Protein AF-A0A834IMI6-F1 (afdb_monomer_lite)

pLDDT: mean 70.1, std 17.77, range [34.06, 92.19]

Secondary structure (DSSP, 8-state):
-------------GGG-HHHHHHHHHHHHH-TT--HHHHHHHHT--GGGTS-TT--HHHHHHHHHHHHHHHHHHHH-HHHHHHHHHHHTTS-GGG-S-------

Radius of gyration: 21.34 Å; chains: 1; bounding box: 48×41×60 Å

Sequence (104 aa):
MNTEDDERSGRPKEFRTDENIKKIHKMILNDRKLQLNEIADTLKISTDRWVSRELTFDQKQRRDDDSEQCLKMIKRNKPKFLRGYVTMHTMNPLQSVEKQSGRK

Foldseek 3Di:
DDPDPDDDPDDDPPCPDPVLVVVVVVVCVVPVPDDPVNSCVVSVHDPVVVPPPDDDPVRVVVVVVVVVVLVVVCVVPVVVSVVVVVVVVVDDPVPPPPPPDDDD

InterPro domains:
  IPR052709 Transposase-Methyltransferase Hybrid [PTHR46060] (2-48)

Organism: Rhynchophorus ferrugineus (NCBI:txid354439)

Structure (mmCIF, N/CA/C/O backbone):
data_AF-A0A834IMI6-F1
#
_entry.id   AF-A0A834IMI6-F1
#
loop_
_atom_site.group_PDB
_atom_site.id
_atom_site.type_symbol
_atom_site.label_atom_id
_atom_site.label_alt_id
_atom_site.label_comp_id
_atom_site.label_asym_id
_atom_site.label_entity_id
_atom_site.label_seq_id
_atom_site.pdbx_PDB_ins_code
_atom_site.Cartn_x
_atom_site.Cartn_y
_atom_site.Cartn_z
_atom_site.occupancy
_atom_site.B_iso_or_equiv
_atom_site.auth_seq_id
_atom_site.auth_comp_id
_atom_site.auth_asym_id
_atom_site.auth_atom_id
_atom_site.pdbx_PDB_model_num
ATOM 1 N N . MET A 1 1 ? 8.286 2.948 -47.477 1.00 47.53 1 MET A N 1
ATOM 2 C CA . MET A 1 1 ? 9.072 3.321 -46.286 1.00 47.53 1 MET A CA 1
ATOM 3 C C . MET A 1 1 ? 8.549 2.468 -45.149 1.00 47.53 1 MET A 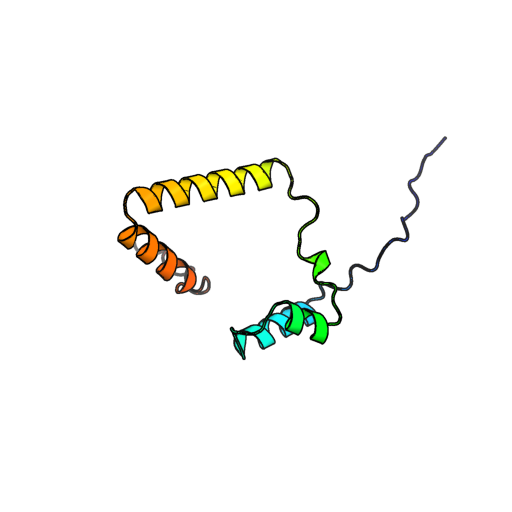C 1
ATOM 5 O O . MET A 1 1 ? 7.437 2.718 -44.705 1.00 47.53 1 MET A O 1
ATOM 9 N N . ASN A 1 2 ? 9.266 1.405 -44.789 1.00 53.94 2 ASN A N 1
ATOM 10 C CA . ASN A 1 2 ? 8.863 0.504 -43.710 1.00 53.94 2 ASN A CA 1
ATOM 11 C C . ASN A 1 2 ? 9.392 1.084 -42.398 1.00 53.94 2 ASN A C 1
ATOM 13 O O . ASN A 1 2 ? 10.597 1.269 -42.254 1.00 53.94 2 ASN A O 1
ATOM 17 N N . THR A 1 3 ? 8.493 1.429 -41.483 1.00 62.53 3 THR A N 1
ATOM 18 C CA . THR A 1 3 ? 8.821 1.788 -40.100 1.00 62.53 3 THR A CA 1
ATOM 19 C C . THR A 1 3 ? 8.709 0.522 -39.266 1.00 62.53 3 THR A C 1
ATOM 21 O O . THR A 1 3 ? 7.663 0.254 -38.675 1.00 62.53 3 THR A O 1
ATOM 24 N N . GLU A 1 4 ? 9.747 -0.305 -39.314 1.00 62.50 4 GLU A N 1
ATOM 25 C CA . GLU A 1 4 ? 9.893 -1.418 -38.382 1.00 62.50 4 GLU A CA 1
ATOM 26 C C . GLU A 1 4 ? 10.392 -0.838 -37.053 1.00 62.50 4 GLU A C 1
ATOM 28 O O . GLU A 1 4 ? 11.343 -0.060 -37.018 1.00 62.50 4 GLU A O 1
ATOM 33 N N . ASP A 1 5 ? 9.643 -1.115 -35.989 1.00 61.62 5 ASP A N 1
ATOM 34 C CA . ASP A 1 5 ? 9.900 -0.629 -34.634 1.00 61.62 5 ASP A CA 1
ATOM 35 C C . ASP A 1 5 ? 11.041 -1.472 -34.039 1.00 61.62 5 ASP A C 1
ATOM 37 O O . ASP A 1 5 ? 10.867 -2.669 -33.800 1.00 61.62 5 ASP A O 1
ATOM 41 N N . ASP A 1 6 ? 12.223 -0.875 -33.867 1.00 63.31 6 ASP A N 1
ATOM 42 C CA . ASP A 1 6 ? 13.393 -1.553 -33.298 1.00 63.31 6 ASP A CA 1
ATOM 43 C C . ASP A 1 6 ? 13.135 -1.991 -31.843 1.00 63.31 6 ASP A C 1
ATOM 45 O O . ASP A 1 6 ? 12.470 -1.301 -31.061 1.00 63.31 6 ASP A O 1
ATOM 49 N N . GLU A 1 7 ? 13.710 -3.129 -31.430 1.00 62.75 7 GLU A N 1
ATOM 50 C CA . GLU A 1 7 ? 13.593 -3.613 -30.052 1.00 62.75 7 GLU A CA 1
ATOM 51 C C . GLU A 1 7 ? 14.161 -2.589 -29.057 1.00 62.75 7 GLU A C 1
ATOM 53 O O . GLU A 1 7 ? 15.364 -2.344 -28.946 1.00 62.75 7 GLU A O 1
ATOM 58 N N . ARG A 1 8 ? 13.258 -1.985 -28.282 1.00 63.38 8 ARG A N 1
ATOM 59 C CA . ARG A 1 8 ? 13.581 -0.967 -27.285 1.00 63.38 8 ARG A CA 1
ATOM 60 C C . ARG A 1 8 ? 14.421 -1.569 -26.156 1.00 63.38 8 ARG A C 1
ATOM 62 O O . ARG A 1 8 ? 13.884 -2.174 -25.227 1.00 63.38 8 ARG A O 1
ATOM 69 N N . SER A 1 9 ? 15.735 -1.342 -26.173 1.00 65.19 9 SER A N 1
ATOM 70 C CA . SER A 1 9 ? 16.633 -1.717 -25.074 1.00 65.19 9 SER A CA 1
ATOM 71 C C . SER A 1 9 ? 16.349 -0.853 -23.839 1.00 65.19 9 SER A C 1
ATOM 73 O O . SER A 1 9 ? 16.909 0.229 -23.654 1.00 65.19 9 SER A O 1
ATOM 75 N N . GLY A 1 10 ? 15.425 -1.304 -22.992 1.00 58.31 10 GLY A N 1
ATOM 76 C CA . GLY A 1 10 ? 14.971 -0.530 -21.845 1.00 58.31 10 GLY A CA 1
ATOM 77 C C . GLY A 1 10 ? 14.421 -1.391 -20.715 1.00 58.31 10 GLY A C 1
ATOM 78 O O . GLY A 1 10 ? 13.220 -1.629 -20.655 1.00 58.31 10 GLY A O 1
ATOM 79 N N . ARG A 1 11 ? 15.309 -1.713 -19.759 1.00 48.22 11 ARG A N 1
ATOM 80 C CA . ARG A 1 11 ? 15.067 -2.223 -18.390 1.00 48.22 11 ARG A CA 1
ATOM 81 C C . ARG A 1 11 ? 14.888 -3.750 -18.246 1.00 48.22 11 ARG A C 1
ATOM 83 O O . ARG A 1 11 ? 13.865 -4.283 -18.669 1.00 48.22 11 ARG A O 1
ATOM 90 N N . PRO A 1 12 ? 15.796 -4.450 -17.531 1.00 49.03 12 PRO A N 1
ATOM 91 C CA . PRO A 1 12 ? 15.606 -5.863 -17.225 1.00 49.03 12 PRO A CA 1
ATOM 92 C C . PRO A 1 12 ? 14.361 -6.060 -16.350 1.00 49.03 12 PRO A C 1
ATOM 94 O O . PRO A 1 12 ? 14.184 -5.430 -15.299 1.00 49.03 12 PRO A O 1
ATOM 97 N N . LYS A 1 13 ? 13.477 -6.956 -16.795 1.00 55.50 13 LYS A N 1
ATOM 98 C CA . LYS A 1 13 ? 12.225 -7.344 -16.125 1.00 55.50 13 LYS A CA 1
ATOM 99 C C . LYS A 1 13 ? 12.467 -8.444 -15.081 1.00 55.50 13 LYS A C 1
ATOM 101 O O . LYS A 1 13 ? 11.618 -9.289 -14.846 1.00 55.50 13 LYS A O 1
ATOM 106 N N . GLU A 1 14 ? 13.629 -8.428 -14.441 1.00 59.72 14 GLU A N 1
ATOM 107 C CA . GLU A 1 14 ? 14.133 -9.542 -13.624 1.00 59.72 14 GLU A CA 1
ATOM 108 C C . GLU A 1 14 ? 13.676 -9.490 -12.163 1.00 59.72 14 GLU A C 1
ATOM 110 O O . GLU A 1 14 ? 13.956 -10.388 -11.380 1.00 59.72 14 GLU A O 1
ATOM 115 N N . PHE A 1 15 ? 12.947 -8.450 -11.750 1.00 61.16 15 PHE A N 1
ATOM 116 C CA . PHE A 1 15 ? 12.540 -8.357 -10.348 1.00 61.16 15 PHE A CA 1
ATOM 117 C C . PHE A 1 15 ? 11.459 -9.394 -9.972 1.00 61.16 15 PHE A C 1
ATOM 119 O O . PHE A 1 15 ? 11.486 -9.952 -8.875 1.00 61.16 15 PHE A O 1
ATOM 126 N N . ARG A 1 16 ? 10.525 -9.697 -10.883 1.00 66.88 16 ARG A N 1
ATOM 127 C CA . ARG A 1 16 ? 9.427 -10.652 -10.646 1.00 66.88 16 ARG A CA 1
ATOM 128 C C . ARG A 1 16 ? 9.820 -12.090 -11.004 1.00 66.88 16 ARG A C 1
ATOM 130 O O . ARG A 1 16 ? 9.070 -12.767 -11.697 1.00 66.88 16 ARG A O 1
ATOM 137 N N . THR A 1 17 ? 10.992 -12.541 -10.574 1.00 80.88 17 THR A N 1
ATOM 138 C CA . THR A 1 17 ? 11.343 -13.962 -10.666 1.00 80.88 17 THR A CA 1
ATOM 139 C C . THR A 1 17 ? 10.561 -14.761 -9.628 1.00 80.88 17 THR A C 1
ATOM 141 O O . THR A 1 17 ? 10.293 -14.284 -8.519 1.00 80.88 17 THR A O 1
ATOM 144 N N . ASP A 1 18 ? 10.227 -16.005 -9.964 1.00 80.31 18 ASP A N 1
ATOM 145 C CA . ASP A 1 18 ? 9.547 -16.924 -9.045 1.00 80.31 18 ASP A CA 1
ATOM 146 C C . ASP A 1 18 ? 10.348 -17.153 -7.752 1.00 80.31 18 ASP A C 1
ATOM 148 O O . ASP A 1 18 ? 9.783 -17.394 -6.685 1.00 80.31 18 ASP A O 1
ATOM 152 N N . GLU A 1 19 ? 11.672 -17.025 -7.823 1.00 84.88 19 GLU A N 1
ATOM 153 C CA . GLU A 1 19 ? 12.597 -17.088 -6.690 1.00 84.88 19 GLU A CA 1
ATOM 154 C C . GLU A 1 19 ? 12.377 -15.941 -5.698 1.00 84.88 19 GLU A C 1
ATOM 156 O O . GLU A 1 19 ? 12.221 -16.179 -4.496 1.00 84.88 19 GLU A O 1
ATOM 161 N N . ASN A 1 20 ? 12.293 -14.702 -6.197 1.00 84.19 20 ASN A N 1
ATOM 162 C CA . ASN A 1 20 ? 12.027 -13.527 -5.369 1.00 84.19 20 ASN A CA 1
ATOM 163 C C . ASN A 1 20 ? 10.639 -13.616 -4.727 1.00 84.19 20 ASN A C 1
ATOM 165 O O . ASN A 1 20 ? 10.491 -13.324 -3.541 1.00 84.19 20 ASN A O 1
ATOM 169 N N . ILE A 1 21 ? 9.635 -14.099 -5.468 1.00 85.06 21 ILE A N 1
ATOM 170 C CA . ILE A 1 21 ? 8.269 -14.290 -4.958 1.00 85.06 21 ILE A CA 1
ATOM 171 C C . ILE A 1 21 ? 8.249 -15.325 -3.824 1.00 85.06 21 ILE A C 1
ATOM 173 O O . ILE A 1 21 ? 7.717 -15.051 -2.745 1.00 85.06 21 ILE A O 1
ATOM 177 N N . LYS A 1 22 ? 8.879 -16.491 -4.022 1.00 88.94 22 LYS A N 1
ATOM 178 C CA . LYS A 1 22 ? 8.995 -17.532 -2.985 1.00 88.94 22 LYS A CA 1
ATOM 179 C C . LYS A 1 22 ? 9.718 -17.017 -1.739 1.00 88.94 22 LYS A C 1
ATOM 181 O O . LYS A 1 22 ? 9.312 -17.334 -0.619 1.00 88.94 22 LYS A O 1
ATOM 186 N N . LYS A 1 23 ? 10.763 -16.204 -1.917 1.00 89.00 23 LYS A N 1
ATOM 187 C CA . LYS A 1 23 ? 11.535 -15.616 -0.815 1.00 89.00 23 LYS A CA 1
ATOM 188 C C . LYS A 1 23 ? 10.704 -14.618 -0.004 1.00 89.00 23 LYS A C 1
ATOM 190 O O . LYS A 1 23 ? 10.676 -14.743 1.218 1.00 89.00 23 LYS A O 1
ATOM 195 N N . ILE A 1 24 ? 9.960 -13.719 -0.658 1.00 86.94 24 ILE A N 1
ATOM 196 C CA . ILE A 1 24 ? 9.014 -12.803 0.011 1.00 86.94 24 ILE A CA 1
ATOM 197 C C . ILE A 1 24 ? 7.970 -13.597 0.797 1.00 86.94 24 ILE A C 1
ATOM 199 O O . ILE A 1 24 ? 7.732 -13.319 1.970 1.00 86.94 24 ILE A O 1
ATOM 203 N N . HIS A 1 25 ? 7.379 -14.620 0.175 1.00 87.62 25 HIS A N 1
ATOM 204 C CA . HIS A 1 25 ? 6.360 -15.444 0.817 1.00 87.62 25 HIS A CA 1
ATOM 205 C C . HIS A 1 25 ? 6.892 -16.124 2.089 1.00 87.62 25 HIS A C 1
ATOM 207 O O . HIS A 1 25 ? 6.245 -16.083 3.133 1.00 87.62 25 HIS A O 1
ATOM 213 N N . LYS A 1 26 ? 8.113 -16.673 2.039 1.00 89.25 26 LYS A N 1
ATOM 214 C CA . LYS A 1 26 ? 8.782 -17.264 3.207 1.00 89.25 26 LYS A CA 1
ATOM 215 C C . LYS A 1 26 ? 9.054 -16.235 4.310 1.00 89.25 26 LYS A C 1
ATOM 217 O O . LYS A 1 26 ? 8.869 -16.548 5.481 1.00 89.25 26 LYS A O 1
ATOM 222 N N . MET A 1 27 ? 9.474 -15.021 3.951 1.00 87.69 27 MET A N 1
ATOM 223 C CA . MET A 1 27 ? 9.720 -13.944 4.917 1.00 87.69 27 MET A CA 1
ATOM 224 C C . MET A 1 27 ? 8.436 -13.544 5.656 1.00 87.69 27 MET A C 1
ATOM 226 O O . MET A 1 27 ? 8.433 -13.517 6.882 1.00 87.69 27 MET A O 1
ATOM 230 N N . ILE A 1 28 ? 7.335 -13.339 4.927 1.00 87.31 28 ILE A N 1
ATOM 231 C CA . ILE A 1 28 ? 6.031 -12.961 5.502 1.00 87.31 28 ILE A CA 1
ATOM 232 C C . ILE A 1 28 ? 5.457 -14.069 6.397 1.00 87.31 28 ILE A C 1
ATOM 234 O O . ILE A 1 28 ? 4.833 -13.775 7.415 1.00 87.31 28 ILE A O 1
ATOM 238 N N . LEU A 1 29 ? 5.650 -15.341 6.025 1.00 89.62 29 LEU A N 1
ATOM 239 C CA . LEU A 1 29 ? 5.204 -16.474 6.841 1.00 89.62 29 LEU A CA 1
ATOM 240 C C . LEU A 1 29 ? 5.967 -16.581 8.167 1.00 89.62 29 LEU A C 1
ATOM 242 O O . LEU A 1 29 ? 5.372 -16.964 9.171 1.00 89.62 29 LEU A O 1
ATOM 246 N N . ASN A 1 30 ? 7.259 -16.249 8.170 1.00 87.88 30 ASN A N 1
ATOM 247 C CA . ASN A 1 30 ? 8.082 -16.289 9.376 1.00 87.88 30 ASN A CA 1
ATOM 248 C C . ASN A 1 30 ? 7.773 -15.123 10.322 1.00 87.88 30 ASN A C 1
ATOM 250 O O . ASN A 1 30 ? 7.665 -15.331 11.527 1.00 87.88 30 ASN A O 1
ATOM 254 N N . ASP A 1 31 ? 7.624 -13.911 9.783 1.00 85.56 31 ASP A N 1
ATOM 255 C CA . ASP A 1 31 ? 7.227 -12.741 10.560 1.00 85.56 31 ASP A CA 1
ATOM 256 C C . ASP A 1 31 ? 6.250 -11.866 9.771 1.00 85.56 31 ASP A C 1
ATOM 258 O O . ASP A 1 31 ? 6.595 -11.183 8.806 1.00 85.56 31 ASP A O 1
ATOM 262 N N . ARG A 1 32 ? 4.997 -11.851 10.226 1.00 82.38 32 ARG A N 1
ATOM 263 C CA . ARG A 1 32 ? 3.936 -11.051 9.609 1.00 82.38 32 ARG A CA 1
ATOM 264 C C . ARG A 1 32 ? 4.075 -9.550 9.901 1.00 82.38 32 ARG A C 1
ATOM 266 O O . ARG A 1 32 ? 3.383 -8.756 9.269 1.00 82.38 32 ARG A O 1
ATOM 273 N N . LYS A 1 33 ? 4.910 -9.152 10.869 1.00 85.75 33 LYS A N 1
ATOM 274 C CA . LYS A 1 33 ? 5.158 -7.742 11.211 1.00 85.75 33 LYS A CA 1
ATOM 275 C C . LYS A 1 33 ? 6.259 -7.098 10.364 1.00 85.75 33 LYS A C 1
ATOM 277 O O . LYS A 1 33 ? 6.450 -5.891 10.497 1.00 85.75 33 LYS A O 1
ATOM 282 N N . LEU A 1 34 ? 6.923 -7.866 9.494 1.00 84.00 34 LEU A N 1
ATOM 283 C CA . LEU A 1 34 ? 7.918 -7.357 8.549 1.00 84.00 34 LEU A CA 1
ATOM 284 C C . LEU A 1 34 ? 7.360 -6.193 7.728 1.00 84.00 34 LEU A C 1
ATOM 286 O O . LEU A 1 34 ? 6.313 -6.297 7.078 1.00 84.00 34 LEU A O 1
ATOM 290 N N . GLN A 1 35 ? 8.084 -5.081 7.748 1.00 82.56 35 GLN A N 1
ATOM 291 C CA . GLN A 1 35 ? 7.732 -3.889 7.001 1.00 82.56 35 GLN A CA 1
ATOM 292 C C . GLN A 1 35 ? 8.164 -4.024 5.539 1.00 82.56 35 GLN A C 1
ATOM 294 O O . GLN A 1 35 ? 9.161 -4.664 5.199 1.00 82.56 35 GLN A O 1
ATOM 299 N N . LEU A 1 36 ? 7.421 -3.370 4.643 1.00 79.56 36 LEU A N 1
ATOM 300 C CA . LEU A 1 36 ? 7.697 -3.401 3.204 1.00 79.56 36 LEU A CA 1
ATOM 301 C C . LEU A 1 36 ? 9.117 -2.916 2.872 1.00 79.56 36 LEU A C 1
ATOM 303 O O . LEU A 1 36 ? 9.749 -3.470 1.978 1.00 79.56 36 LEU A O 1
ATOM 307 N N . ASN A 1 37 ? 9.619 -1.921 3.609 1.00 82.44 37 ASN A N 1
ATOM 308 C CA . ASN A 1 37 ? 10.976 -1.398 3.442 1.00 82.44 37 ASN A CA 1
ATOM 309 C C . ASN A 1 37 ? 12.034 -2.463 3.761 1.00 82.44 37 ASN A C 1
ATOM 311 O O . ASN A 1 37 ? 12.981 -2.626 3.006 1.00 82.44 37 ASN A O 1
ATOM 315 N N . GLU A 1 38 ? 11.826 -3.265 4.804 1.00 84.94 38 GLU A N 1
ATOM 316 C CA . GLU A 1 38 ? 12.762 -4.320 5.211 1.00 84.94 38 GLU A CA 1
ATOM 317 C C . GLU A 1 38 ? 12.818 -5.450 4.170 1.00 84.94 38 GLU A C 1
ATOM 319 O O . GLU A 1 38 ? 13.890 -5.940 3.802 1.00 84.94 38 GLU A O 1
ATOM 324 N N . ILE A 1 39 ? 11.661 -5.832 3.619 1.00 84.94 39 ILE A N 1
ATOM 325 C CA . ILE A 1 39 ? 11.576 -6.781 2.495 1.00 84.94 39 ILE A CA 1
ATOM 326 C C . ILE A 1 39 ? 12.251 -6.191 1.249 1.00 84.94 39 ILE A C 1
ATOM 328 O O . ILE A 1 39 ? 12.910 -6.894 0.479 1.00 84.94 39 ILE A O 1
ATOM 332 N N . ALA A 1 40 ? 12.103 -4.886 1.043 1.00 83.38 40 ALA A N 1
ATOM 333 C CA . ALA A 1 40 ? 12.677 -4.215 -0.102 1.00 83.38 40 ALA A CA 1
ATOM 334 C C . ALA A 1 40 ? 14.207 -4.120 -0.030 1.00 83.38 40 ALA A C 1
ATOM 336 O O . ALA A 1 40 ? 14.902 -4.433 -0.998 1.00 83.38 40 ALA A O 1
ATOM 337 N N . ASP A 1 41 ? 14.742 -3.793 1.140 1.00 84.25 41 ASP A N 1
ATOM 338 C CA . ASP A 1 41 ? 16.177 -3.676 1.383 1.00 84.25 41 ASP A CA 1
ATOM 339 C C . ASP A 1 41 ? 16.896 -5.026 1.313 1.00 84.25 41 ASP A C 1
ATOM 341 O O . ASP A 1 41 ? 18.022 -5.114 0.804 1.00 84.25 41 ASP A O 1
ATOM 345 N N . THR A 1 42 ? 16.239 -6.091 1.781 1.00 85.94 42 THR A N 1
ATOM 346 C CA . THR A 1 42 ? 16.760 -7.469 1.729 1.00 85.94 42 THR A CA 1
ATOM 347 C C . THR A 1 42 ? 16.786 -8.043 0.318 1.00 85.94 42 THR A C 1
ATOM 349 O O . THR A 1 42 ? 17.661 -8.852 -0.001 1.00 85.94 42 THR A O 1
ATOM 352 N N . LEU A 1 43 ? 15.854 -7.629 -0.541 1.00 82.69 43 LEU A N 1
ATOM 353 C CA . LEU A 1 43 ? 15.795 -8.053 -1.940 1.00 82.69 43 LEU A CA 1
ATOM 354 C C . LEU A 1 43 ? 16.435 -7.045 -2.901 1.00 82.69 43 LEU A C 1
ATOM 356 O O . LEU A 1 43 ? 16.498 -7.323 -4.094 1.00 82.69 43 LEU A O 1
ATOM 360 N N . LYS A 1 44 ? 16.949 -5.918 -2.383 1.00 80.25 44 LYS A N 1
ATOM 361 C CA . LYS A 1 44 ? 17.552 -4.807 -3.143 1.00 80.25 44 LYS A CA 1
ATOM 362 C C . LYS A 1 44 ? 16.617 -4.250 -4.210 1.00 80.25 44 LYS A C 1
ATOM 364 O O . LYS A 1 44 ? 16.986 -4.042 -5.365 1.00 80.25 44 LYS A O 1
ATOM 369 N N . ILE A 1 45 ? 15.373 -4.018 -3.809 1.00 74.19 45 ILE A N 1
ATOM 370 C CA . ILE A 1 45 ? 14.288 -3.626 -4.705 1.00 74.19 45 ILE A CA 1
ATOM 371 C C . ILE A 1 45 ? 13.782 -2.252 -4.317 1.00 74.19 45 ILE A C 1
ATOM 373 O O . ILE A 1 45 ? 13.641 -1.921 -3.149 1.00 74.19 45 ILE A O 1
ATOM 377 N N . SER A 1 46 ? 13.507 -1.421 -5.314 1.00 72.19 46 SER A N 1
ATOM 378 C CA . SER A 1 46 ? 12.965 -0.088 -5.069 1.00 72.19 46 SER A CA 1
ATOM 379 C C . SER A 1 46 ? 11.501 -0.200 -4.623 1.00 72.19 46 SER A C 1
ATOM 381 O O . SER A 1 46 ? 10.673 -0.687 -5.402 1.00 72.19 46 SER A O 1
ATOM 383 N N . THR A 1 47 ? 11.162 0.289 -3.429 1.00 64.69 47 THR A N 1
ATOM 384 C CA . THR A 1 47 ? 9.775 0.393 -2.926 1.00 64.69 47 THR A CA 1
ATOM 385 C C . THR A 1 47 ? 8.886 1.246 -3.833 1.00 64.69 47 THR A C 1
ATOM 387 O O . THR A 1 47 ? 7.726 0.902 -4.050 1.00 64.69 47 THR A O 1
ATOM 390 N N . ASP A 1 48 ? 9.458 2.252 -4.497 1.00 58.59 48 ASP A N 1
ATOM 391 C CA . ASP A 1 48 ? 8.794 3.096 -5.507 1.00 58.59 48 ASP A CA 1
ATOM 392 C C . ASP A 1 48 ? 8.252 2.338 -6.729 1.00 58.59 48 ASP A C 1
ATOM 394 O O . ASP A 1 48 ? 7.481 2.885 -7.517 1.00 58.59 48 ASP A O 1
ATOM 398 N N . ARG A 1 49 ? 8.625 1.064 -6.908 1.00 54.09 49 ARG A N 1
ATOM 399 C CA . ARG A 1 49 ? 8.070 0.203 -7.964 1.00 54.09 49 ARG A CA 1
ATOM 400 C C . ARG A 1 49 ? 6.730 -0.443 -7.579 1.00 54.09 49 ARG A C 1
ATOM 402 O O . ARG A 1 49 ? 6.078 -1.000 -8.460 1.00 54.09 49 ARG A O 1
ATOM 409 N N . TRP A 1 50 ? 6.341 -0.416 -6.297 1.00 51.75 50 TRP A N 1
ATOM 410 C CA . TRP A 1 50 ? 5.118 -1.058 -5.782 1.00 51.75 50 TRP A CA 1
ATOM 411 C C . TRP A 1 50 ? 3.879 -0.179 -5.893 1.00 51.75 50 TRP A C 1
ATOM 413 O O . TRP A 1 50 ? 2.771 -0.698 -6.050 1.00 51.75 50 TRP A O 1
ATOM 423 N N . VAL A 1 51 ? 4.053 1.144 -5.873 1.00 49.38 51 VAL A N 1
ATOM 424 C CA . VAL A 1 51 ? 2.994 2.040 -6.328 1.00 49.38 51 VAL A CA 1
ATOM 425 C C . VAL A 1 51 ? 2.875 1.800 -7.822 1.00 49.38 51 VAL A C 1
ATOM 427 O O . VAL A 1 51 ? 3.746 2.187 -8.599 1.00 49.38 51 VAL A O 1
ATOM 430 N N . SER A 1 52 ? 1.821 1.089 -8.218 1.00 46.31 52 SER A N 1
ATOM 431 C CA . SER A 1 52 ? 1.486 0.916 -9.625 1.00 46.31 52 SER A CA 1
ATOM 432 C C . SER A 1 52 ? 1.307 2.309 -10.212 1.00 46.31 52 SER A C 1
ATOM 434 O O . SER A 1 52 ? 0.278 2.952 -9.995 1.00 46.31 52 SER A O 1
ATOM 436 N N . ARG A 1 53 ? 2.333 2.805 -10.911 1.00 55.75 53 ARG A N 1
ATOM 437 C CA . ARG A 1 53 ? 2.153 3.905 -11.844 1.00 55.75 53 ARG A CA 1
ATOM 438 C C . ARG A 1 53 ? 1.160 3.383 -12.873 1.00 55.75 53 ARG A C 1
ATOM 440 O O . ARG A 1 53 ? 1.486 2.507 -13.662 1.00 55.75 53 ARG A O 1
ATOM 447 N N . GLU A 1 54 ? -0.052 3.908 -12.741 1.00 57.88 54 GLU A N 1
ATOM 448 C CA . GLU A 1 54 ? -1.158 3.830 -13.689 1.00 57.88 54 GLU A CA 1
ATOM 449 C C . GLU A 1 54 ? -1.994 2.551 -13.613 1.00 57.88 54 GLU A C 1
ATOM 451 O O . GLU A 1 54 ? -1.996 1.696 -14.491 1.00 57.88 54 GLU A O 1
ATOM 456 N N . LEU A 1 55 ? -2.818 2.472 -12.564 1.00 67.44 55 LEU A N 1
ATOM 457 C CA . LEU A 1 55 ? -4.117 1.819 -12.725 1.00 67.44 55 LEU A CA 1
ATOM 458 C C . LEU A 1 55 ? -4.860 2.498 -13.876 1.00 67.44 55 LEU A C 1
ATOM 460 O O . LEU A 1 55 ? -4.917 3.733 -13.935 1.00 67.44 55 LEU A O 1
ATOM 464 N N . THR A 1 56 ? -5.441 1.685 -14.753 1.00 77.38 56 THR A N 1
ATOM 465 C CA . THR A 1 56 ? -6.379 2.158 -15.777 1.00 77.38 56 THR A CA 1
ATOM 466 C C . THR A 1 56 ? -7.549 2.888 -15.112 1.00 77.38 56 THR A C 1
ATOM 468 O O . THR A 1 56 ? -7.835 2.675 -13.929 1.00 77.38 56 THR A O 1
ATOM 471 N N . PHE A 1 57 ? -8.223 3.768 -15.853 1.00 80.44 57 PHE A N 1
ATOM 472 C CA . PHE A 1 57 ? -9.364 4.528 -15.333 1.00 80.44 57 PHE A CA 1
ATOM 473 C C . PHE A 1 57 ? -10.423 3.607 -14.703 1.00 80.44 57 PHE A C 1
ATOM 475 O O . PHE A 1 57 ? -10.807 3.815 -13.554 1.00 80.44 57 PHE A O 1
ATOM 482 N N . ASP A 1 58 ? -10.767 2.509 -15.378 1.00 81.38 58 ASP A N 1
ATOM 483 C CA . ASP A 1 58 ? -11.755 1.535 -14.898 1.00 81.38 58 ASP A CA 1
ATOM 484 C C . ASP A 1 58 ? -11.330 0.837 -13.600 1.00 81.38 58 ASP A C 1
ATOM 486 O O . ASP A 1 58 ? -12.151 0.556 -12.728 1.00 81.38 58 ASP A O 1
ATOM 490 N N . GLN A 1 59 ? -10.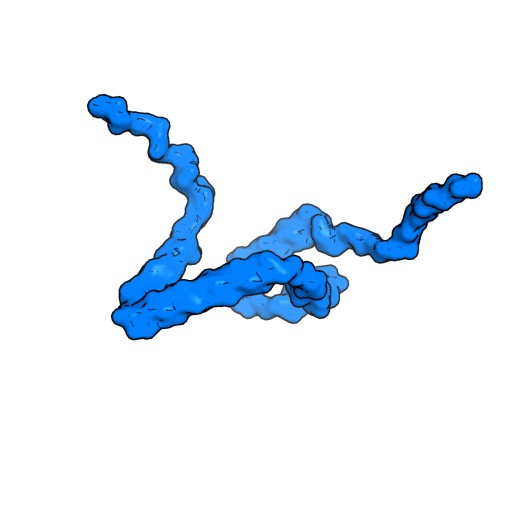033 0.565 -13.436 1.00 76.69 59 GLN A N 1
ATOM 491 C CA . GLN A 1 59 ? -9.505 -0.033 -12.209 1.00 76.69 59 GLN A CA 1
ATOM 492 C C . GLN A 1 59 ? -9.521 0.948 -11.037 1.00 76.69 59 GLN A C 1
ATOM 494 O O . GLN A 1 59 ? -9.710 0.522 -9.899 1.00 76.69 59 GLN A O 1
ATOM 499 N N . LYS A 1 60 ? -9.308 2.243 -11.291 1.00 81.62 60 LYS A N 1
ATOM 500 C CA . LYS A 1 60 ? -9.464 3.278 -10.260 1.00 81.62 60 LYS A CA 1
ATOM 501 C C . LYS A 1 60 ? -10.928 3.395 -9.861 1.00 81.62 60 LYS A C 1
ATOM 503 O O . LYS A 1 60 ? -11.227 3.265 -8.680 1.00 81.62 60 LYS A O 1
ATOM 508 N N . GLN A 1 61 ? -11.818 3.478 -10.848 1.00 84.81 61 GLN A N 1
ATOM 509 C CA . GLN A 1 61 ? -13.255 3.557 -10.616 1.00 84.81 61 GLN A CA 1
ATOM 510 C C . GLN A 1 61 ? -13.764 2.367 -9.801 1.00 84.81 61 GLN A C 1
ATOM 512 O O . GLN A 1 61 ? -14.441 2.554 -8.800 1.00 84.81 61 GLN A O 1
ATOM 517 N N . ARG A 1 62 ? -13.353 1.139 -10.142 1.00 87.25 62 ARG A N 1
ATOM 518 C CA . ARG A 1 62 ? -13.758 -0.053 -9.384 1.00 87.25 62 ARG A CA 1
ATOM 519 C C . ARG A 1 62 ? -13.318 -0.004 -7.923 1.00 87.25 62 ARG A C 1
ATOM 521 O O . ARG A 1 62 ? -14.054 -0.439 -7.047 1.00 87.25 62 ARG A O 1
ATOM 528 N N . ARG A 1 63 ? -12.131 0.540 -7.646 1.00 87.38 63 ARG A N 1
ATOM 529 C CA . ARG A 1 63 ? -11.642 0.696 -6.270 1.00 87.38 63 ARG A CA 1
ATOM 530 C C . ARG A 1 63 ? -12.432 1.743 -5.497 1.00 87.38 63 ARG A C 1
ATOM 532 O O . ARG A 1 63 ? -12.656 1.547 -4.300 1.00 87.38 63 ARG A O 1
ATOM 539 N N . ASP A 1 64 ? -12.822 2.824 -6.158 1.00 89.69 64 ASP A N 1
ATOM 540 C CA . ASP A 1 64 ? -13.647 3.867 -5.557 1.00 89.69 64 ASP A CA 1
ATOM 541 C C . ASP A 1 64 ? -15.056 3.323 -5.273 1.00 89.69 64 ASP A C 1
ATOM 543 O O . ASP A 1 64 ? -15.522 3.416 -4.136 1.00 89.69 64 ASP A O 1
ATOM 547 N N . ASP A 1 65 ? -15.661 2.613 -6.230 1.00 92.19 65 ASP A N 1
ATOM 548 C CA . ASP A 1 65 ? -16.963 1.952 -6.077 1.00 92.19 65 ASP A CA 1
ATOM 549 C C . ASP A 1 65 ? -16.956 0.941 -4.913 1.00 92.19 65 ASP A C 1
ATOM 551 O O . ASP A 1 65 ? -17.829 0.966 -4.039 1.00 92.19 65 ASP A O 1
ATOM 555 N N 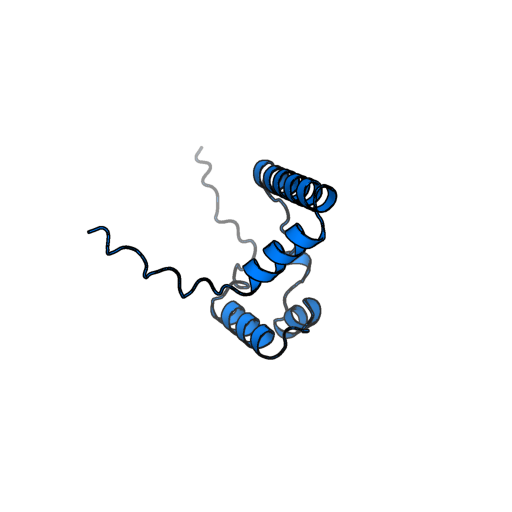. ASP A 1 66 ? -15.944 0.068 -4.855 1.00 87.56 66 ASP A N 1
ATOM 556 C CA . ASP A 1 66 ? -15.786 -0.922 -3.783 1.00 87.56 66 ASP A CA 1
ATOM 557 C C . ASP A 1 66 ? -15.623 -0.239 -2.413 1.00 87.56 66 ASP A C 1
ATOM 559 O O . ASP A 1 66 ? -16.187 -0.677 -1.399 1.00 87.56 66 ASP A O 1
ATOM 563 N N . SER A 1 67 ? -14.878 0.870 -2.374 1.00 89.69 67 SER A N 1
ATOM 564 C CA . SER A 1 67 ? -14.661 1.658 -1.157 1.00 89.69 67 SER A CA 1
ATOM 565 C C . SER A 1 67 ? -15.949 2.328 -0.680 1.00 89.69 67 SER A C 1
ATOM 567 O O . SER A 1 67 ? -16.260 2.283 0.516 1.00 89.69 67 SER A O 1
ATOM 569 N N . GLU A 1 68 ? -16.737 2.897 -1.591 1.00 91.44 68 GLU A N 1
ATOM 570 C CA . GLU A 1 68 ? -18.039 3.489 -1.280 1.00 91.44 68 GLU A CA 1
ATOM 571 C C . GLU A 1 68 ? -19.025 2.452 -0.736 1.00 91.44 68 GLU A C 1
ATOM 573 O O . GLU A 1 68 ? -19.716 2.702 0.263 1.00 91.44 68 GLU A O 1
ATOM 578 N N . GLN A 1 69 ? -19.059 1.256 -1.331 1.00 89.31 69 GLN A N 1
ATOM 579 C CA . GLN A 1 69 ? -19.882 0.153 -0.836 1.00 89.31 69 GLN A CA 1
ATOM 580 C C . GLN A 1 69 ? -19.488 -0.247 0.588 1.00 89.31 69 GLN A C 1
ATOM 582 O O . GLN A 1 69 ? -20.351 -0.367 1.467 1.00 89.31 69 GLN A O 1
ATOM 587 N N . CYS A 1 70 ? -18.187 -0.392 0.848 1.00 84.12 70 CYS A N 1
ATOM 588 C CA . CYS A 1 70 ? -17.684 -0.710 2.180 1.00 84.12 70 CYS A CA 1
ATOM 589 C C . CYS A 1 70 ? -18.043 0.382 3.195 1.00 84.12 70 CYS A C 1
ATOM 591 O O . CYS A 1 70 ? -18.541 0.083 4.285 1.00 84.12 70 CYS A O 1
ATOM 593 N N . LEU A 1 71 ? -17.888 1.654 2.822 1.00 88.81 71 LEU A N 1
ATOM 594 C CA . LEU A 1 71 ? -18.236 2.791 3.669 1.00 88.81 71 LEU A CA 1
ATOM 595 C C . LEU A 1 71 ? -19.730 2.818 4.015 1.00 88.81 71 LEU A C 1
ATOM 597 O O . LEU A 1 71 ? -20.098 3.034 5.175 1.00 88.81 71 LEU A O 1
ATOM 601 N N . LYS A 1 72 ? -20.604 2.561 3.036 1.00 89.62 72 LYS A N 1
ATOM 602 C CA . LYS A 1 72 ? -22.057 2.483 3.243 1.00 89.62 72 LYS A CA 1
ATOM 603 C C . LYS A 1 72 ? -22.422 1.373 4.229 1.00 89.62 72 LYS A C 1
ATOM 605 O O . LYS A 1 72 ? -23.268 1.577 5.102 1.00 89.62 72 LYS A O 1
ATOM 610 N N . MET A 1 73 ? -21.762 0.218 4.138 1.00 83.31 73 MET A N 1
ATOM 611 C CA . MET A 1 73 ? -21.970 -0.890 5.072 1.00 83.31 73 MET A CA 1
ATOM 612 C C . MET A 1 73 ? -21.470 -0.573 6.488 1.00 83.31 73 MET A C 1
ATOM 614 O O . MET A 1 73 ? -22.187 -0.857 7.451 1.00 83.31 73 MET A O 1
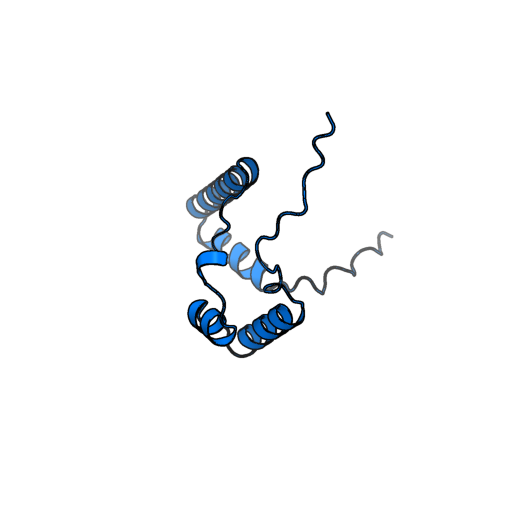ATOM 618 N N . ILE A 1 74 ? -20.304 0.073 6.628 1.00 86.94 74 ILE A N 1
ATOM 619 C CA . ILE A 1 74 ? -19.771 0.533 7.925 1.00 86.94 74 ILE A CA 1
ATOM 620 C C . ILE A 1 74 ? -20.749 1.490 8.606 1.00 86.94 74 ILE A C 1
ATOM 622 O O . ILE A 1 74 ? -21.060 1.314 9.786 1.00 86.94 74 ILE A O 1
ATOM 626 N N . LYS A 1 75 ? -21.246 2.488 7.863 1.00 88.12 75 LYS A N 1
ATOM 627 C CA . LYS A 1 75 ? -22.188 3.491 8.380 1.00 88.12 75 LYS A CA 1
ATOM 628 C C . LYS A 1 75 ? -23.520 2.863 8.794 1.00 88.12 75 LYS A C 1
ATOM 630 O O . LYS A 1 75 ? -24.103 3.281 9.787 1.00 88.12 75 LYS A O 1
ATOM 635 N N . ARG A 1 76 ? -23.992 1.844 8.065 1.00 88.19 76 ARG A N 1
ATOM 636 C CA . ARG A 1 76 ? -25.255 1.150 8.359 1.00 88.19 76 ARG A CA 1
ATOM 637 C C . ARG A 1 76 ? -25.161 0.221 9.572 1.00 88.19 76 ARG A C 1
ATOM 639 O O . ARG A 1 76 ? -26.107 0.157 10.350 1.00 88.19 76 ARG A O 1
ATOM 646 N N . ASN A 1 77 ? -24.077 -0.549 9.708 1.00 86.56 77 ASN A N 1
ATOM 647 C CA . ASN A 1 77 ? -23.882 -1.482 10.824 1.00 86.56 77 ASN A CA 1
ATOM 648 C C . ASN A 1 77 ? -22.402 -1.877 10.995 1.00 86.56 77 ASN A C 1
ATOM 650 O O . ASN A 1 77 ? -21.944 -2.907 10.488 1.00 86.56 77 ASN A O 1
ATOM 654 N N . LYS A 1 78 ? -21.673 -1.079 11.781 1.00 83.12 78 LYS A N 1
ATOM 655 C CA . LYS A 1 78 ? -20.244 -1.261 12.069 1.00 83.12 78 LYS A CA 1
ATOM 656 C C . LYS A 1 78 ? -19.873 -2.651 12.625 1.00 83.12 78 LYS A C 1
ATOM 658 O O . LYS A 1 78 ? -18.975 -3.270 12.054 1.00 83.12 78 LYS A O 1
ATOM 663 N N . PRO A 1 79 ? -20.522 -3.204 13.673 1.00 81.56 79 PRO A N 1
ATOM 664 C CA . PRO A 1 79 ? -20.115 -4.504 14.216 1.00 81.56 79 PRO A CA 1
ATOM 665 C C . PRO A 1 79 ? -20.382 -5.673 13.257 1.00 81.56 79 PRO A C 1
ATOM 667 O O . PRO A 1 79 ? -19.591 -6.614 13.216 1.00 81.56 79 PRO A O 1
ATOM 670 N N . LYS A 1 80 ? -21.457 -5.634 12.454 1.00 80.50 80 LYS A N 1
ATOM 671 C CA . LYS A 1 80 ? -21.710 -6.671 11.437 1.00 80.50 80 LYS A CA 1
ATOM 672 C C . LYS A 1 80 ? -20.697 -6.598 10.292 1.00 80.50 80 LYS A C 1
ATOM 674 O O . LYS A 1 80 ? -20.220 -7.641 9.855 1.00 80.50 80 LYS A O 1
ATOM 679 N N . PHE A 1 81 ? -20.353 -5.389 9.850 1.00 78.81 81 PHE A N 1
ATOM 680 C CA . PHE A 1 81 ? -19.340 -5.166 8.820 1.00 78.81 81 PHE A CA 1
ATOM 681 C C . PHE A 1 81 ? -17.973 -5.728 9.235 1.00 78.81 81 PHE A C 1
ATOM 683 O O . PHE A 1 81 ? -17.381 -6.514 8.499 1.00 78.81 81 PHE A O 1
ATOM 690 N N . LEU A 1 82 ? -17.509 -5.398 10.447 1.00 78.31 82 LEU A N 1
ATOM 691 C CA . LEU A 1 82 ? -16.210 -5.860 10.945 1.00 78.31 82 LEU A CA 1
ATOM 692 C C . LEU A 1 82 ? -16.148 -7.389 11.097 1.00 78.31 82 LEU A C 1
ATOM 694 O O . LEU A 1 82 ? -15.118 -7.981 10.793 1.00 78.31 82 LEU A O 1
ATOM 698 N N . ARG A 1 83 ? -17.252 -8.047 11.488 1.00 78.19 83 ARG A N 1
ATOM 699 C CA . ARG A 1 83 ? -17.323 -9.521 11.542 1.00 78.19 83 ARG A CA 1
ATOM 700 C C . ARG A 1 83 ? -17.123 -10.180 10.173 1.00 78.19 83 ARG A C 1
ATOM 702 O O . ARG A 1 83 ? -16.414 -11.181 10.096 1.00 78.19 83 ARG A O 1
ATOM 709 N N . GLY A 1 84 ? -17.728 -9.629 9.117 1.00 70.88 84 GLY A N 1
ATOM 710 C CA . GLY A 1 84 ? -17.574 -10.126 7.742 1.00 70.88 84 GLY A CA 1
ATOM 711 C C . GLY A 1 84 ? -16.181 -9.868 7.166 1.00 70.88 84 GLY A C 1
ATOM 712 O O . GLY A 1 84 ? -15.629 -10.723 6.481 1.00 70.88 84 GLY A O 1
ATOM 713 N N . TYR A 1 85 ? -15.577 -8.727 7.513 1.00 64.06 85 TYR A N 1
ATOM 714 C CA . TYR A 1 85 ? -14.1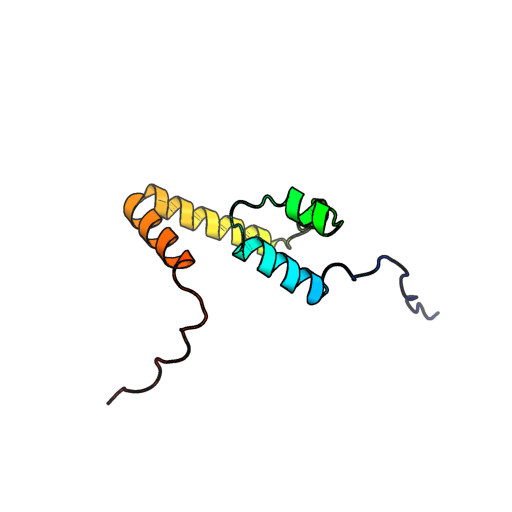94 -8.436 7.142 1.00 64.06 85 TYR A CA 1
ATOM 715 C C . TYR A 1 85 ? -13.244 -9.484 7.737 1.00 64.06 85 TYR A C 1
ATOM 717 O O . TYR A 1 85 ? -12.580 -10.181 6.978 1.00 64.06 85 TYR A O 1
ATOM 725 N N . VAL A 1 86 ? -13.263 -9.694 9.060 1.00 59.50 86 VAL A N 1
ATOM 726 C CA . VAL A 1 86 ? -12.361 -10.631 9.770 1.00 59.50 86 VAL A CA 1
ATOM 727 C C . VAL A 1 86 ? -12.442 -12.075 9.248 1.00 59.50 86 VAL A C 1
ATOM 729 O O . VAL A 1 86 ? -11.439 -12.794 9.225 1.00 59.50 86 VAL A O 1
ATOM 732 N N . THR A 1 87 ? -13.617 -12.505 8.783 1.00 55.09 87 THR A N 1
ATOM 733 C CA . THR A 1 87 ? -13.820 -13.865 8.258 1.00 55.09 87 THR A CA 1
ATOM 734 C C . THR A 1 87 ? -13.240 -14.076 6.853 1.00 55.09 87 THR A C 1
ATOM 736 O O . THR A 1 87 ? -12.754 -15.166 6.565 1.00 55.09 87 THR A O 1
ATOM 739 N N . MET A 1 88 ? -13.168 -13.045 6.000 1.00 54.00 88 MET A N 1
ATOM 740 C CA . MET A 1 88 ? -12.564 -13.175 4.661 1.00 54.00 88 MET A CA 1
ATOM 741 C C . MET A 1 88 ? -11.050 -13.446 4.686 1.00 54.00 88 MET A C 1
ATOM 743 O O . MET A 1 88 ? -10.548 -14.135 3.807 1.00 54.00 88 MET A O 1
ATOM 747 N N . HIS A 1 89 ? -10.306 -12.947 5.680 1.00 43.44 89 HIS A N 1
ATOM 748 C CA . HIS A 1 89 ? -8.852 -13.186 5.801 1.00 43.44 89 HIS A CA 1
ATOM 749 C C . HIS A 1 89 ? -8.496 -14.452 6.592 1.00 43.44 89 HIS A C 1
ATOM 751 O O . HIS A 1 89 ? -7.319 -14.796 6.700 1.00 43.44 89 HIS A O 1
ATOM 757 N N . THR A 1 90 ? -9.495 -15.129 7.162 1.00 39.91 90 THR A N 1
ATOM 758 C CA . THR A 1 90 ? -9.329 -16.406 7.874 1.00 39.91 90 THR A CA 1
ATOM 759 C C . THR A 1 90 ? -9.779 -17.608 7.041 1.00 39.91 90 THR A C 1
ATOM 761 O O . THR A 1 90 ? -9.503 -18.743 7.421 1.00 39.91 90 THR A O 1
ATOM 764 N N . MET A 1 91 ? -10.376 -17.390 5.863 1.00 37.81 91 MET A N 1
ATOM 765 C CA . MET A 1 91 ? -10.645 -18.446 4.885 1.00 37.81 91 MET A CA 1
ATOM 766 C C . MET A 1 91 ? -9.553 -18.482 3.810 1.00 37.81 91 MET A C 1
ATOM 768 O O . MET A 1 91 ? -9.569 -17.748 2.827 1.00 37.81 91 MET A O 1
ATOM 772 N N . ASN A 1 92 ? -8.589 -19.373 4.034 1.00 40.34 92 ASN A N 1
ATOM 773 C CA . ASN A 1 92 ? -7.593 -19.818 3.063 1.00 40.34 92 ASN A CA 1
ATOM 774 C C . ASN A 1 92 ? -8.299 -20.304 1.771 1.00 40.34 92 ASN A C 1
ATOM 776 O O . ASN A 1 92 ? -9.179 -21.163 1.877 1.00 40.34 92 ASN A O 1
ATOM 780 N N . PRO A 1 93 ? -7.931 -19.857 0.552 1.00 38.09 93 PRO A N 1
ATOM 781 C CA . PRO A 1 93 ? -8.615 -20.281 -0.675 1.00 38.09 93 PRO A CA 1
ATOM 78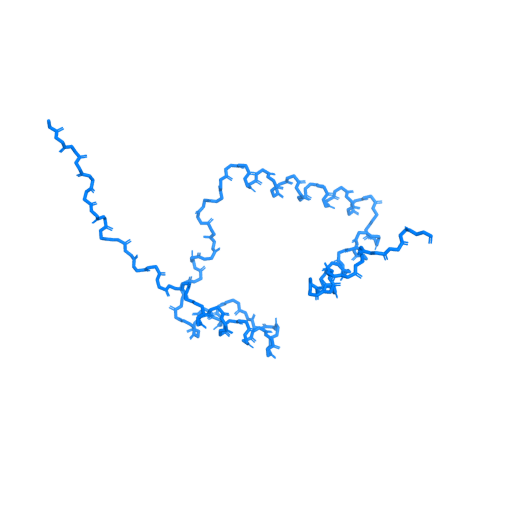2 C C . PRO A 1 93 ? -8.348 -21.740 -1.082 1.00 38.09 93 PRO A C 1
ATOM 784 O O . PRO A 1 93 ? -8.912 -22.213 -2.062 1.00 38.09 93 PRO A O 1
ATOM 787 N N . LEU A 1 94 ? -7.518 -22.486 -0.349 1.00 38.69 94 LEU A N 1
ATOM 788 C CA . LEU A 1 94 ? -7.129 -23.851 -0.721 1.00 38.69 94 LEU A CA 1
ATOM 789 C C . LEU A 1 94 ? -8.116 -24.956 -0.296 1.00 38.69 94 LEU A C 1
ATOM 791 O O . LEU A 1 94 ? -7.784 -26.128 -0.429 1.00 38.69 94 LEU A O 1
ATOM 795 N N . GLN A 1 95 ? -9.324 -24.632 0.182 1.00 43.47 95 GLN A N 1
ATOM 796 C CA . GLN A 1 95 ? -10.334 -25.648 0.547 1.00 43.47 95 GLN A CA 1
ATOM 797 C C . GLN A 1 95 ? -11.705 -25.480 -0.137 1.00 43.47 95 GLN A C 1
ATOM 799 O O . GLN A 1 95 ? -12.666 -26.138 0.247 1.00 43.47 95 GLN A O 1
ATOM 804 N N . SER A 1 96 ? -11.836 -24.650 -1.178 1.00 39.06 96 SER A N 1
ATOM 805 C CA . SER A 1 96 ? -13.071 -24.593 -1.987 1.00 39.06 96 SER A CA 1
ATOM 806 C C . SER A 1 96 ? -12.923 -25.327 -3.318 1.00 39.06 96 SER A C 1
ATOM 808 O O . SER A 1 96 ? -13.164 -24.765 -4.379 1.00 39.06 96 SER A O 1
ATOM 810 N N . VAL A 1 97 ? -12.539 -26.603 -3.264 1.00 40.59 97 VAL A N 1
ATOM 811 C CA . VAL A 1 97 ? -12.731 -27.537 -4.385 1.00 40.59 97 VAL A CA 1
ATOM 812 C C . VAL A 1 97 ? -13.281 -28.860 -3.861 1.00 40.59 97 VAL A C 1
ATOM 814 O O . VAL A 1 97 ? -12.747 -29.911 -4.165 1.00 40.59 97 VAL A O 1
ATOM 817 N N . GLU A 1 98 ? -14.329 -28.836 -3.031 1.00 40.97 98 GLU A N 1
ATOM 818 C CA . GLU A 1 98 ? -15.046 -30.083 -2.719 1.00 40.97 98 GLU A CA 1
ATOM 819 C C . GLU A 1 98 ? -16.457 -29.874 -2.158 1.00 40.97 98 GLU A C 1
ATOM 821 O O . GLU A 1 98 ? -16.802 -30.413 -1.118 1.00 40.97 98 GLU A O 1
ATOM 826 N N . LYS A 1 99 ? -17.314 -29.095 -2.834 1.00 42.41 99 LYS A N 1
ATOM 827 C CA . LYS A 1 99 ? -18.778 -29.215 -2.656 1.00 42.41 99 LYS A CA 1
ATOM 828 C C . LYS A 1 99 ? -19.522 -29.004 -3.972 1.00 42.41 99 LYS A C 1
ATOM 830 O O . LYS A 1 99 ? -20.295 -28.066 -4.128 1.00 42.41 99 LYS A O 1
ATOM 835 N N . GLN A 1 100 ? -19.309 -29.923 -4.907 1.00 42.81 100 GLN A N 1
ATOM 836 C CA . GLN A 1 100 ? -20.322 -30.278 -5.898 1.00 42.81 100 GLN A CA 1
ATOM 837 C C . GLN A 1 100 ? -20.391 -31.799 -6.018 1.00 42.81 100 GLN A C 1
ATOM 839 O O . GLN A 1 100 ? -19.764 -32.390 -6.883 1.00 42.81 100 GLN A O 1
ATOM 844 N N . SER A 1 101 ? -21.153 -32.438 -5.135 1.00 42.91 101 SER A N 1
ATOM 845 C CA . SER A 1 101 ? -21.888 -33.665 -5.455 1.00 42.91 101 SER A CA 1
ATOM 846 C C . SER A 1 101 ? -22.852 -33.960 -4.312 1.00 42.91 101 SER A C 1
ATOM 848 O O . SER A 1 101 ? -22.456 -33.918 -3.151 1.00 42.91 101 SER A O 1
ATOM 850 N N . GLY A 1 102 ? -24.119 -34.214 -4.639 1.00 34.06 102 GLY A N 1
ATOM 851 C CA . GLY A 1 102 ? -25.125 -34.622 -3.657 1.00 34.06 102 GLY A CA 1
ATOM 852 C C . GLY A 1 102 ? -26.408 -33.796 -3.641 1.00 34.06 102 GLY A C 1
ATOM 853 O O . GLY A 1 102 ? -26.922 -33.491 -2.573 1.00 34.06 102 GLY A O 1
ATOM 854 N N . ARG A 1 103 ? -26.958 -33.445 -4.811 1.00 38.84 103 ARG A N 1
ATOM 855 C CA . ARG A 1 103 ? -28.420 -33.426 -4.959 1.00 38.84 103 ARG A CA 1
ATOM 856 C C . ARG A 1 103 ? -28.843 -34.831 -5.374 1.00 38.84 103 ARG A C 1
ATOM 858 O O . ARG A 1 103 ? -28.734 -35.137 -6.559 1.00 38.84 103 ARG A O 1
ATOM 865 N N . LYS A 1 104 ? -29.285 -35.639 -4.412 1.00 38.16 104 LYS A N 1
ATOM 866 C CA . LYS A 1 104 ? -30.445 -36.539 -4.484 1.00 38.16 104 LYS A CA 1
ATOM 867 C C . LYS A 1 104 ? -30.940 -36.761 -3.063 1.00 38.16 104 LYS A C 1
ATOM 869 O O . LYS A 1 104 ? -30.071 -36.985 -2.196 1.00 38.16 104 LYS A O 1
#